Protein AF-A0A8T5ET61-F1 (afdb_monomer_lite)

Secondary structure (DSSP, 8-state):
--GGGEEEEEEE-SSS-EEEEEEEETTEEEEEEEE-S-HHHHHHHHHHHHHHHHH-

Sequence (56 aa):
IPLEDVTKSWKEGLFIKKVCFTAKTNEGEQTYKFGVFNTKGWLKSIEQAIKEKETQ

Radius of gyration: 11.71 Å; chains: 1; bounding box: 33×15×26 Å

Foldseek 3Di:
DDLLQWPDWDWDDDPFTKIKTWGQDPVGIDIDIDTDPDNVVVRVVSVVVSVVVVVD

pLDDT: mean 89.58, std 7.24, range [55.94, 96.31]

Structure (mmCIF, N/CA/C/O backbone):
data_AF-A0A8T5ET61-F1
#
_entry.id   AF-A0A8T5ET61-F1
#
loop_
_atom_site.group_PDB
_atom_site.id
_atom_site.type_symbol
_atom_site.label_atom_id
_atom_site.label_alt_id
_atom_site.label_comp_id
_atom_site.label_asym_id
_atom_site.label_entity_id
_atom_site.label_seq_id
_atom_site.pdbx_PDB_ins_code
_atom_site.Cartn_x
_atom_site.Cartn_y
_atom_site.Cartn_z
_atom_site.occupancy
_atom_site.B_iso_or_equiv
_atom_site.auth_seq_id
_atom_site.auth_comp_id
_atom_site.auth_asym_id
_atom_site.auth_atom_id
_atom_site.pdbx_PDB_model_num
ATOM 1 N N . ILE A 1 1 ? -9.114 -6.740 2.659 1.00 85.88 1 ILE A N 1
ATOM 2 C CA . ILE A 1 1 ? -9.297 -5.300 2.923 1.00 85.88 1 ILE A CA 1
ATOM 3 C C . ILE A 1 1 ? -9.658 -4.638 1.602 1.00 85.88 1 ILE A C 1
ATOM 5 O O . ILE A 1 1 ? -8.858 -4.765 0.675 1.00 85.88 1 ILE A O 1
ATOM 9 N N . PRO A 1 2 ? -10.869 -4.076 1.471 1.00 90.19 2 PRO A N 1
ATOM 10 C CA . PRO A 1 2 ? -11.260 -3.247 0.330 1.00 90.19 2 PRO A CA 1
ATOM 11 C C . PRO A 1 2 ? -10.254 -2.118 0.068 1.00 90.19 2 PRO A C 1
ATOM 13 O O . PRO A 1 2 ? -9.640 -1.609 1.000 1.00 90.19 2 PRO A O 1
ATOM 16 N N . LEU A 1 3 ? -10.055 -1.735 -1.198 1.00 90.25 3 LEU A N 1
ATOM 17 C CA . LEU A 1 3 ? -9.090 -0.678 -1.544 1.00 90.25 3 LEU A CA 1
ATOM 18 C C . LEU A 1 3 ? -9.531 0.707 -1.049 1.00 90.25 3 LEU A C 1
ATOM 20 O O . LEU A 1 3 ? -8.679 1.507 -0.688 1.00 90.25 3 LEU A O 1
ATOM 24 N N . GLU A 1 4 ? -10.840 0.952 -0.981 1.00 90.38 4 GLU A N 1
ATOM 25 C CA . GLU A 1 4 ? -11.447 2.177 -0.433 1.00 90.38 4 GLU A CA 1
ATOM 26 C C . GLU A 1 4 ? -11.159 2.388 1.059 1.00 90.38 4 GLU A C 1
ATOM 28 O O . GLU A 1 4 ? -11.110 3.519 1.536 1.00 90.38 4 GLU A O 1
ATOM 33 N N . ASP A 1 5 ? -10.902 1.302 1.788 1.00 93.62 5 ASP A N 1
ATOM 34 C CA . ASP A 1 5 ? -10.579 1.360 3.210 1.00 93.62 5 ASP A CA 1
ATOM 35 C C . ASP A 1 5 ? -9.106 1.702 3.460 1.00 93.62 5 ASP A C 1
ATOM 37 O O . ASP A 1 5 ? -8.728 2.006 4.596 1.00 93.62 5 ASP A O 1
ATOM 41 N N . VAL A 1 6 ? -8.251 1.635 2.432 1.00 93.81 6 VAL A N 1
ATOM 42 C CA . VAL A 1 6 ? -6.817 1.916 2.549 1.00 93.81 6 VAL A CA 1
ATOM 43 C C . VAL A 1 6 ? -6.597 3.423 2.639 1.00 93.81 6 VAL A C 1
ATOM 45 O O . VAL A 1 6 ? -6.829 4.164 1.693 1.00 93.81 6 VAL A O 1
ATOM 48 N N . THR A 1 7 ? -6.074 3.882 3.773 1.00 93.81 7 THR A N 1
ATOM 49 C CA . THR A 1 7 ? -5.849 5.312 4.036 1.00 93.81 7 THR A CA 1
ATOM 50 C C . THR A 1 7 ? -4.421 5.756 3.748 1.00 93.81 7 THR A C 1
ATOM 52 O O . THR A 1 7 ? -4.158 6.945 3.568 1.00 93.81 7 THR A O 1
ATOM 55 N N . LYS A 1 8 ? -3.466 4.819 3.742 1.00 94.12 8 LYS A N 1
ATOM 56 C CA . LYS A 1 8 ? -2.045 5.129 3.564 1.00 94.12 8 LYS A CA 1
ATOM 57 C C . LYS A 1 8 ? -1.275 3.921 3.061 1.00 94.12 8 LYS A C 1
ATOM 59 O O . LYS A 1 8 ? -1.456 2.829 3.585 1.00 94.12 8 LYS A O 1
ATOM 64 N N . SER A 1 9 ? -0.323 4.135 2.157 1.00 94.19 9 SER A N 1
ATOM 65 C CA . SER A 1 9 ? 0.679 3.144 1.750 1.00 94.19 9 SER A CA 1
ATOM 66 C C . SER A 1 9 ? 2.089 3.731 1.798 1.00 94.19 9 SER A C 1
ATOM 68 O O . SER A 1 9 ? 2.295 4.904 1.496 1.00 94.19 9 SER A O 1
ATOM 70 N N . TRP A 1 10 ? 3.082 2.940 2.207 1.00 93.69 10 TRP A N 1
ATOM 71 C CA . TRP A 1 10 ? 4.487 3.356 2.223 1.00 93.69 10 TRP A CA 1
ATOM 72 C C . TRP A 1 10 ? 5.440 2.164 2.127 1.00 93.69 10 TRP A C 1
ATOM 74 O O . TRP A 1 10 ? 5.067 1.006 2.306 1.00 93.69 10 TRP A O 1
ATOM 84 N N . LYS A 1 11 ? 6.712 2.456 1.852 1.00 93.38 11 LYS A N 1
ATOM 85 C CA . LYS A 1 11 ? 7.804 1.476 1.891 1.00 93.38 11 LYS A CA 1
ATOM 86 C C . LYS A 1 11 ? 8.488 1.495 3.256 1.00 93.38 11 LYS A C 1
ATOM 88 O O . LYS A 1 11 ? 8.738 2.565 3.808 1.00 93.38 11 LYS A O 1
ATOM 93 N N . GLU A 1 12 ? 8.858 0.328 3.761 1.00 89.62 12 GLU A N 1
ATOM 94 C CA . GLU A 1 12 ? 9.624 0.179 4.999 1.00 89.62 12 GLU A CA 1
ATOM 95 C C . GLU A 1 12 ? 10.875 -0.675 4.741 1.00 89.62 12 GLU A C 1
ATOM 97 O O . GLU A 1 12 ? 10.826 -1.665 4.010 1.00 89.62 12 GLU A O 1
ATOM 102 N N . GLY A 1 13 ? 11.992 -0.282 5.361 1.00 78.75 13 GLY A N 1
ATOM 103 C CA . GLY A 1 13 ? 13.222 -1.071 5.434 1.00 78.75 13 GLY A CA 1
ATOM 104 C C . GLY A 1 13 ? 14.324 -0.695 4.435 1.00 78.75 13 GLY A C 1
ATOM 105 O O . GLY A 1 13 ? 14.084 -0.484 3.247 1.00 78.75 13 GLY A O 1
ATOM 106 N N . LEU A 1 14 ? 15.560 -0.638 4.954 1.00 70.06 14 LEU A N 1
ATOM 107 C CA . LEU A 1 14 ? 16.797 -0.454 4.183 1.00 70.06 14 LEU A CA 1
ATOM 108 C C . LEU A 1 14 ? 17.362 -1.801 3.692 1.00 70.06 14 LEU A C 1
ATOM 110 O O . LEU A 1 14 ? 17.798 -1.907 2.551 1.00 70.06 14 LEU A O 1
ATOM 114 N N . PHE A 1 15 ? 17.296 -2.834 4.544 1.00 77.06 15 PHE A N 1
ATOM 115 C CA . PHE A 1 15 ? 17.833 -4.176 4.274 1.00 77.06 15 PHE A CA 1
ATOM 116 C C . PHE A 1 15 ? 16.757 -5.181 3.844 1.00 77.06 15 PHE A C 1
ATOM 118 O O . PHE A 1 15 ? 16.940 -5.909 2.873 1.00 77.06 15 PHE A O 1
ATOM 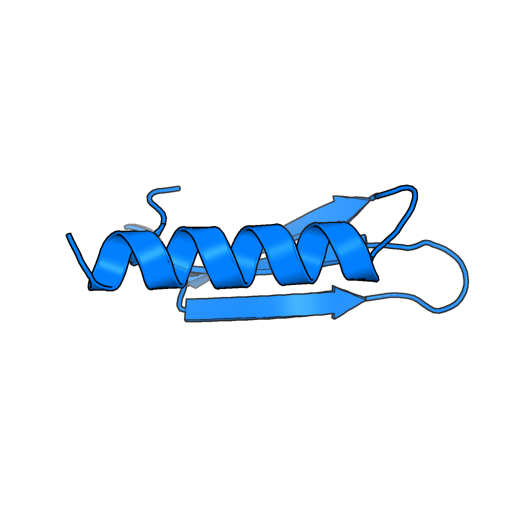125 N N . ILE A 1 16 ? 15.609 -5.195 4.531 1.00 84.56 16 ILE A N 1
ATOM 126 C CA . ILE A 1 16 ? 14.452 -6.016 4.157 1.00 84.56 16 ILE A CA 1
ATOM 127 C C . ILE A 1 16 ? 13.406 -5.094 3.562 1.00 84.56 16 ILE A C 1
ATOM 129 O O . ILE A 1 16 ? 12.814 -4.274 4.259 1.00 84.56 16 ILE A O 1
ATOM 133 N N . LYS A 1 17 ? 13.187 -5.248 2.264 1.00 90.56 17 LYS A N 1
ATOM 134 C CA . LYS A 1 17 ? 12.203 -4.496 1.499 1.00 90.56 17 LYS A CA 1
ATOM 135 C C . LYS A 1 17 ? 10.794 -4.906 1.916 1.00 90.56 17 LYS A C 1
ATOM 137 O O . LYS A 1 17 ? 10.39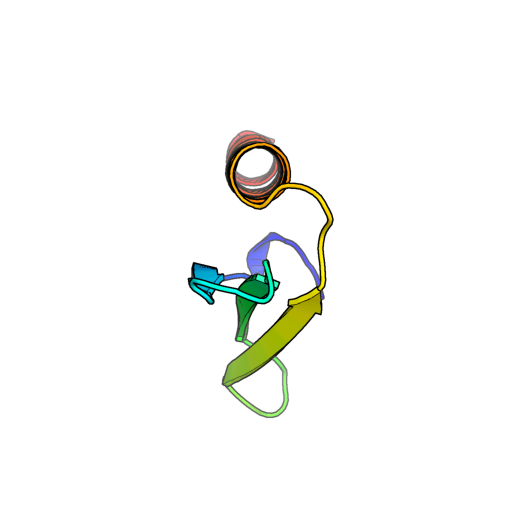7 -6.052 1.714 1.00 90.56 17 LYS A O 1
ATOM 142 N N . LYS A 1 18 ? 10.034 -3.968 2.470 1.00 93.50 18 LYS A N 1
ATOM 143 C CA . LYS A 1 18 ? 8.628 -4.163 2.826 1.00 93.50 18 LYS A CA 1
ATOM 144 C C . LYS A 1 18 ? 7.767 -3.074 2.217 1.00 93.50 18 LYS A C 1
ATOM 146 O O . LYS A 1 18 ? 8.209 -1.934 2.041 1.00 93.50 18 LYS A O 1
ATOM 151 N N . VAL A 1 19 ? 6.529 -3.435 1.925 1.00 94.06 19 VAL A N 1
ATOM 152 C CA . VAL A 1 19 ? 5.464 -2.478 1.649 1.00 94.06 19 VAL A CA 1
ATOM 153 C C . VAL A 1 19 ? 4.430 -2.605 2.754 1.00 94.06 19 VAL A C 1
ATOM 155 O O . VAL A 1 19 ? 4.115 -3.705 3.216 1.00 94.06 19 VAL A O 1
ATOM 158 N N . CYS A 1 20 ? 3.980 -1.452 3.223 1.00 94.50 20 CYS A N 1
ATOM 159 C CA . CYS A 1 20 ? 3.079 -1.306 4.344 1.00 94.50 20 CYS A CA 1
ATOM 160 C C . CYS A 1 20 ? 1.867 -0.498 3.896 1.00 94.50 20 CYS A C 1
ATOM 162 O O . CYS A 1 20 ? 2.014 0.445 3.114 1.00 94.50 20 CYS A O 1
ATOM 164 N N . PHE A 1 21 ? 0.694 -0.836 4.416 1.00 94.88 21 PHE A N 1
ATOM 165 C CA . PHE A 1 21 ? -0.484 0.007 4.279 1.00 94.88 21 PHE A CA 1
ATOM 166 C C . PHE A 1 21 ? -1.325 0.000 5.551 1.00 94.88 21 PHE A C 1
ATOM 168 O O . PHE A 1 21 ? -1.360 -0.991 6.282 1.00 94.88 21 PHE A O 1
ATOM 175 N N . THR A 1 22 ? -1.989 1.120 5.808 1.00 96.19 22 THR A N 1
ATOM 176 C CA . THR A 1 22 ? -2.984 1.263 6.871 1.00 96.19 22 THR A CA 1
ATOM 177 C C . THR A 1 22 ? -4.360 1.267 6.236 1.00 96.19 22 THR A C 1
ATOM 179 O O . THR A 1 22 ? -4.551 1.880 5.184 1.00 96.19 22 THR A O 1
ATOM 182 N N . ALA A 1 23 ? -5.304 0.581 6.869 1.00 95.56 23 ALA A N 1
ATOM 183 C CA . ALA A 1 23 ? -6.689 0.579 6.449 1.00 95.56 23 ALA A CA 1
ATOM 184 C C . ALA A 1 23 ? -7.640 0.714 7.634 1.00 95.56 23 ALA A C 1
ATOM 186 O O . ALA A 1 23 ? -7.346 0.242 8.738 1.00 95.56 23 ALA A O 1
ATOM 187 N N . LYS A 1 24 ? -8.787 1.345 7.388 1.00 95.56 24 LYS A N 1
ATOM 188 C CA . LYS A 1 24 ? -9.895 1.395 8.337 1.00 95.56 24 LYS A CA 1
ATOM 189 C C . LYS A 1 24 ? -10.650 0.074 8.287 1.00 95.56 24 LYS A C 1
ATOM 191 O O . LYS A 1 24 ? -11.076 -0.378 7.236 1.00 95.56 24 LYS A O 1
ATOM 196 N N . THR A 1 25 ? -10.786 -0.561 9.437 1.00 92.94 25 THR A N 1
ATOM 197 C CA . THR A 1 25 ? -11.535 -1.806 9.607 1.00 92.94 25 THR A CA 1
ATOM 198 C C . THR A 1 25 ? -12.631 -1.594 10.645 1.00 92.94 25 THR A C 1
ATOM 200 O O . THR A 1 25 ? -12.604 -0.615 11.392 1.00 92.94 25 THR A O 1
ATOM 203 N N . ASN A 1 26 ? -13.567 -2.540 10.749 1.00 90.12 26 ASN A N 1
ATOM 204 C CA . ASN A 1 26 ? -14.607 -2.520 11.787 1.00 90.12 26 ASN A CA 1
ATOM 205 C C . ASN A 1 26 ? -14.035 -2.531 13.219 1.00 90.12 26 ASN A C 1
ATOM 207 O O . ASN A 1 26 ? -14.718 -2.139 14.158 1.00 90.12 26 ASN A O 1
ATOM 211 N N . GLU A 1 27 ? -12.781 -2.956 13.383 1.00 90.88 27 GLU A N 1
ATOM 212 C CA . GLU A 1 27 ? -12.057 -3.001 14.658 1.00 90.88 27 GLU A CA 1
ATOM 213 C C . GLU A 1 27 ? -11.153 -1.768 14.869 1.00 90.88 27 GLU A C 1
ATOM 215 O O . GLU A 1 27 ? -10.417 -1.697 15.851 1.00 90.88 27 GLU A O 1
ATOM 220 N N . GLY A 1 28 ? -11.189 -0.792 13.952 1.00 91.56 28 GLY A N 1
ATOM 221 C CA . GLY A 1 28 ? -10.343 0.404 13.958 1.00 91.56 28 GLY A CA 1
ATOM 222 C C . GLY A 1 28 ? -9.288 0.411 12.848 1.00 91.56 28 GLY A C 1
ATOM 223 O O . GLY A 1 28 ? -9.386 -0.320 11.862 1.00 91.56 28 GLY A O 1
ATOM 224 N N . GLU A 1 29 ? -8.274 1.269 12.974 1.00 95.06 29 GLU A N 1
ATOM 225 C CA . GLU A 1 29 ? -7.183 1.338 11.996 1.00 95.06 29 GLU A CA 1
ATOM 226 C C . GLU A 1 29 ? -6.172 0.206 12.210 1.00 95.06 29 GLU A C 1
ATOM 228 O O . GLU A 1 29 ? -5.549 0.095 13.266 1.00 95.06 29 GLU A O 1
ATOM 233 N N . GLN A 1 30 ? -5.971 -0.615 11.179 1.00 96.31 30 GLN A N 1
ATOM 234 C CA . GLN A 1 30 ? -4.988 -1.696 11.186 1.00 96.31 30 GLN A CA 1
ATOM 235 C C . GLN A 1 30 ? -3.885 -1.425 10.166 1.00 96.31 30 GLN A C 1
ATOM 237 O O . GLN A 1 30 ? -4.134 -0.929 9.068 1.00 96.31 30 GLN A O 1
ATOM 242 N N . THR A 1 31 ? -2.646 -1.765 10.528 1.00 95.56 31 THR A N 1
ATOM 243 C CA . THR A 1 31 ? -1.486 -1.653 9.636 1.00 95.56 31 THR A CA 1
ATOM 244 C C . THR A 1 31 ? -0.996 -3.032 9.229 1.00 95.56 31 THR A C 1
ATOM 246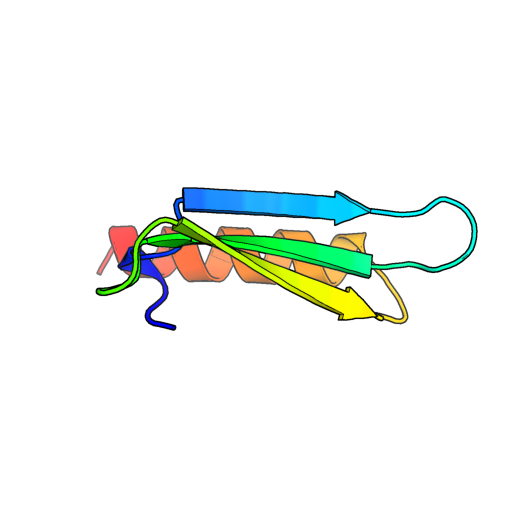 O O . THR A 1 31 ? -0.606 -3.839 10.072 1.00 95.56 31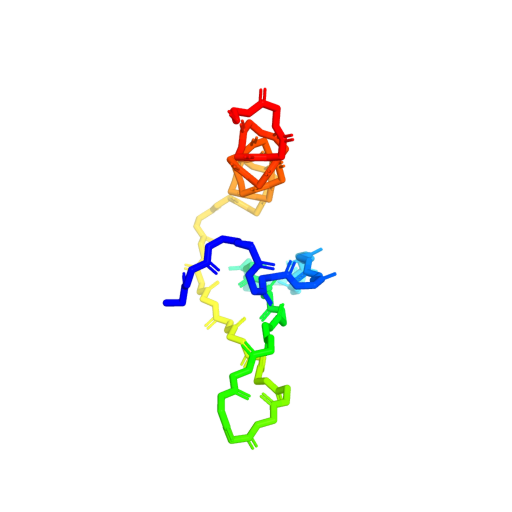 THR A O 1
ATOM 249 N N . TYR A 1 32 ? -0.933 -3.261 7.924 1.00 93.38 32 TYR A N 1
ATOM 250 C CA . TYR A 1 32 ? -0.450 -4.493 7.319 1.00 93.38 32 TYR A CA 1
ATOM 251 C C . TYR A 1 32 ? 0.925 -4.258 6.706 1.00 93.38 3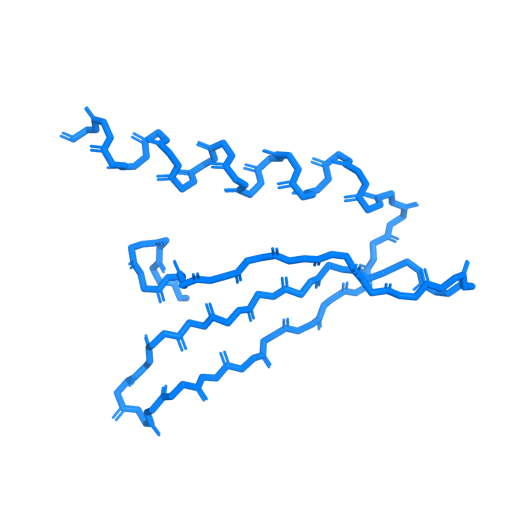2 TYR A C 1
ATOM 253 O O . TYR A 1 32 ? 1.181 -3.215 6.101 1.00 93.38 32 TYR A O 1
ATOM 261 N N . LYS A 1 33 ? 1.826 -5.231 6.866 1.00 93.75 33 LYS A N 1
ATOM 262 C CA . LYS A 1 33 ? 3.197 -5.173 6.349 1.00 93.75 33 LYS A CA 1
ATOM 263 C C . LYS A 1 33 ? 3.542 -6.492 5.680 1.00 93.75 33 LYS A C 1
ATOM 265 O O . LYS A 1 33 ? 3.382 -7.544 6.293 1.00 93.75 33 LYS A O 1
ATOM 270 N N . PHE A 1 34 ? 4.071 -6.444 4.465 1.00 91.00 34 PHE A N 1
ATOM 271 C CA . PHE A 1 34 ? 4.516 -7.641 3.755 1.00 91.00 34 PHE A CA 1
ATOM 272 C C . PHE A 1 34 ? 5.868 -7.409 3.084 1.00 91.00 34 PHE A C 1
ATOM 274 O O . PHE A 1 34 ? 6.175 -6.322 2.585 1.00 91.00 34 PHE A O 1
ATOM 281 N N . GLY A 1 35 ? 6.711 -8.441 3.135 1.00 92.12 35 GLY A N 1
ATOM 282 C CA . GLY A 1 35 ? 8.019 -8.441 2.492 1.00 92.12 35 GLY A CA 1
ATOM 283 C C . GLY A 1 35 ? 7.880 -8.577 0.980 1.00 92.12 35 GLY A C 1
ATOM 284 O O . GLY A 1 35 ? 7.076 -9.371 0.499 1.00 92.12 35 GLY A O 1
ATOM 285 N N . VAL A 1 36 ? 8.670 -7.814 0.228 1.00 89.06 36 VAL A N 1
ATOM 286 C CA . VAL A 1 36 ? 8.656 -7.822 -1.240 1.00 89.06 36 VAL A CA 1
ATOM 287 C C . VAL A 1 36 ? 10.073 -7.791 -1.802 1.00 89.06 36 VAL A C 1
ATOM 289 O O . VAL A 1 36 ? 10.981 -7.212 -1.215 1.00 89.06 36 VAL A O 1
ATOM 292 N N . PHE A 1 37 ? 10.270 -8.332 -3.003 1.00 84.69 37 PHE A N 1
ATOM 293 C CA . PHE A 1 37 ? 11.570 -8.273 -3.686 1.00 84.69 37 PHE A CA 1
ATOM 294 C C . PHE A 1 37 ? 11.926 -6.858 -4.193 1.00 84.69 37 PHE A C 1
ATOM 296 O O . PHE A 1 37 ? 13.104 -6.484 -4.267 1.00 84.69 37 PHE A O 1
ATOM 303 N N . ASN A 1 38 ? 10.920 -6.033 -4.512 1.00 85.62 38 ASN A N 1
ATOM 304 C CA . ASN A 1 38 ? 11.092 -4.655 -4.985 1.00 85.62 38 ASN A CA 1
ATOM 305 C C . ASN A 1 38 ? 9.984 -3.731 -4.454 1.00 85.62 38 ASN A C 1
ATOM 307 O O . ASN A 1 38 ? 8.849 -3.800 -4.907 1.00 85.62 38 ASN A O 1
ATOM 311 N N . THR A 1 39 ? 10.315 -2.813 -3.542 1.00 87.69 39 THR A N 1
ATOM 312 C CA . THR A 1 39 ? 9.325 -1.904 -2.938 1.00 87.69 39 THR A CA 1
ATOM 313 C C . THR A 1 39 ? 8.747 -0.874 -3.904 1.00 87.69 39 THR A C 1
ATOM 315 O O . THR A 1 39 ? 7.588 -0.507 -3.753 1.00 87.69 39 THR A O 1
ATOM 318 N N . LYS A 1 40 ? 9.514 -0.398 -4.897 1.00 86.50 40 LYS A N 1
ATOM 319 C CA . LYS A 1 40 ? 9.068 0.692 -5.786 1.00 86.50 40 LYS A CA 1
ATOM 320 C C . LYS A 1 40 ? 7.922 0.259 -6.700 1.00 86.50 40 LYS A C 1
ATOM 322 O O . LYS A 1 40 ? 6.959 1.000 -6.843 1.00 86.50 40 LYS A O 1
ATOM 327 N N . GLY A 1 41 ? 8.040 -0.926 -7.306 1.00 89.69 41 GLY A N 1
ATOM 328 C CA . GLY A 1 41 ? 7.005 -1.467 -8.193 1.00 89.69 41 GLY A CA 1
ATOM 329 C C . GLY A 1 41 ? 5.706 -1.727 -7.437 1.00 89.69 41 GLY A C 1
ATOM 330 O O . GLY A 1 41 ? 4.656 -1.249 -7.842 1.00 89.69 41 GLY A O 1
ATOM 331 N N . TRP A 1 42 ? 5.813 -2.385 -6.282 1.00 91.50 42 TRP A N 1
ATOM 332 C CA . TRP A 1 42 ? 4.667 -2.680 -5.426 1.00 91.50 42 TRP A CA 1
ATOM 333 C C . TRP A 1 42 ? 3.953 -1.426 -4.920 1.00 91.50 42 TRP A C 1
ATOM 335 O O . TRP A 1 42 ? 2.735 -1.354 -5.029 1.00 91.50 42 TRP A O 1
ATOM 345 N N . LEU A 1 43 ? 4.690 -0.427 -4.416 1.00 91.62 43 LEU A N 1
ATOM 346 C CA . LEU A 1 43 ? 4.077 0.816 -3.943 1.00 91.62 43 LEU A CA 1
ATOM 347 C C . LEU A 1 43 ? 3.309 1.519 -5.071 1.00 91.62 43 LEU A C 1
ATOM 349 O O . LEU A 1 43 ? 2.147 1.858 -4.885 1.00 91.62 43 LEU A O 1
ATOM 353 N N . LYS A 1 44 ? 3.920 1.641 -6.258 1.00 93.19 44 LYS A N 1
ATOM 354 C CA . LYS A 1 44 ? 3.276 2.262 -7.422 1.00 93.19 44 LYS A CA 1
ATOM 355 C C . LYS A 1 44 ? 2.010 1.512 -7.849 1.00 93.19 44 LYS A C 1
ATOM 357 O O . LYS A 1 44 ? 1.007 2.148 -8.140 1.00 93.19 44 LYS A O 1
ATOM 362 N N . SER A 1 45 ? 2.050 0.180 -7.888 1.00 92.81 45 SER A N 1
ATOM 363 C CA . SER A 1 45 ? 0.883 -0.636 -8.244 1.00 92.81 45 SER A CA 1
ATOM 364 C C . SER A 1 45 ? -0.266 -0.478 -7.250 1.00 92.81 45 SER A C 1
ATOM 366 O O . SER A 1 45 ? -1.416 -0.427 -7.669 1.00 92.81 45 SER A O 1
ATOM 368 N N . ILE A 1 46 ? 0.031 -0.376 -5.952 1.00 90.69 46 ILE A N 1
ATOM 369 C CA . ILE A 1 46 ? -0.988 -0.174 -4.913 1.00 90.69 46 ILE A CA 1
ATOM 370 C C . ILE A 1 46 ? -1.608 1.217 -5.037 1.00 90.69 46 ILE A C 1
ATOM 372 O O . ILE A 1 46 ? -2.828 1.328 -5.093 1.00 90.69 46 ILE A O 1
ATOM 376 N N . GLU A 1 47 ? -0.786 2.263 -5.142 1.00 91.81 47 GLU A N 1
ATOM 377 C CA . GLU A 1 47 ? -1.264 3.641 -5.322 1.00 91.81 47 GLU A CA 1
ATOM 378 C C . GLU A 1 47 ? -2.104 3.785 -6.599 1.00 91.81 47 GLU A C 1
ATOM 380 O O . GLU A 1 47 ? -3.144 4.440 -6.591 1.00 91.81 47 GLU A O 1
ATOM 385 N N . GLN A 1 48 ? -1.688 3.133 -7.689 1.00 94.06 48 GLN A N 1
ATOM 386 C CA . GLN A 1 48 ? -2.441 3.118 -8.939 1.00 94.06 48 GLN A CA 1
ATOM 387 C C . GLN A 1 48 ? -3.782 2.389 -8.788 1.00 94.06 48 GLN A C 1
ATOM 389 O O . GLN A 1 48 ? -4.798 2.932 -9.206 1.00 94.06 48 GLN A O 1
ATOM 394 N N . ALA A 1 49 ? -3.808 1.209 -8.163 1.00 92.81 49 ALA A N 1
ATOM 395 C CA . ALA A 1 49 ? -5.041 0.449 -7.959 1.00 92.81 49 ALA A CA 1
ATOM 396 C C . ALA A 1 49 ? -6.056 1.196 -7.075 1.00 92.81 49 ALA A C 1
ATOM 398 O O . ALA A 1 49 ? -7.256 1.145 -7.341 1.00 92.81 49 ALA A O 1
ATOM 399 N N . ILE A 1 50 ? -5.583 1.911 -6.047 1.00 90.94 50 ILE A N 1
ATOM 400 C CA . ILE A 1 50 ? -6.431 2.769 -5.205 1.00 90.94 50 ILE A CA 1
ATOM 401 C C 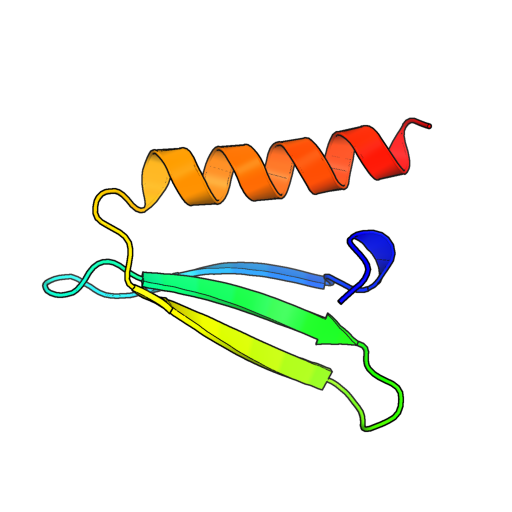. ILE A 1 50 ? -7.018 3.909 -6.049 1.00 90.94 50 ILE A C 1
ATOM 403 O O . ILE A 1 50 ? -8.228 4.110 -6.054 1.00 90.94 50 ILE A O 1
ATOM 407 N N . LYS A 1 51 ? -6.186 4.600 -6.837 1.00 89.69 51 LYS A N 1
ATOM 408 C CA . LYS A 1 51 ? -6.624 5.718 -7.685 1.00 89.69 51 LYS A CA 1
ATOM 409 C C . LYS A 1 51 ? -7.606 5.302 -8.786 1.00 89.69 51 LYS A C 1
ATOM 411 O O . LYS A 1 51 ? -8.558 6.022 -9.080 1.00 89.69 51 LYS A O 1
ATOM 416 N N . GLU A 1 52 ? -7.370 4.157 -9.421 1.00 91.31 52 GLU A N 1
ATOM 417 C CA . GLU A 1 52 ? -8.287 3.592 -10.419 1.00 91.31 52 GLU A CA 1
ATOM 418 C C . GLU A 1 52 ? -9.654 3.294 -9.799 1.00 91.31 52 GLU A C 1
ATOM 420 O O . GLU A 1 52 ? -10.674 3.546 -10.437 1.00 91.31 52 GLU A O 1
ATOM 425 N N . LYS A 1 53 ? -9.684 2.843 -8.538 1.00 87.19 53 LYS A N 1
ATOM 426 C CA . LYS A 1 53 ? -10.930 2.638 -7.799 1.00 87.19 53 LYS A CA 1
ATOM 427 C C . LYS A 1 53 ? -11.684 3.926 -7.487 1.00 87.19 53 LYS A C 1
ATOM 429 O O . LYS A 1 53 ? -12.902 3.897 -7.547 1.00 87.19 53 LYS A O 1
ATOM 434 N N . GLU A 1 54 ? -10.998 5.029 -7.201 1.00 77.00 54 GLU A N 1
ATOM 435 C CA . GLU A 1 54 ? -11.641 6.339 -6.990 1.00 77.00 54 GLU A CA 1
ATOM 436 C C . GLU A 1 54 ? -12.229 6.943 -8.279 1.00 77.00 54 GLU A C 1
ATOM 438 O O . GLU A 1 54 ? -13.050 7.854 -8.215 1.00 77.00 54 GLU A O 1
ATOM 443 N N . THR A 1 55 ? -11.782 6.473 -9.450 1.00 71.69 55 THR A N 1
ATOM 444 C CA . THR A 1 55 ? -12.209 6.990 -10.764 1.00 71.69 55 THR A CA 1
ATOM 445 C C . THR A 1 55 ? -13.358 6.175 -11.383 1.00 71.69 55 THR A C 1
ATOM 447 O O . THR A 1 55 ? -13.957 6.623 -12.362 1.00 71.69 55 THR A O 1
ATOM 450 N N . GLN A 1 56 ? -13.656 4.986 -10.843 1.00 55.94 56 GLN A N 1
ATOM 451 C CA . GLN A 1 56 ? -14.806 4.150 -11.221 1.00 55.94 56 GLN A CA 1
ATOM 452 C C . GLN A 1 56 ? -16.041 4.473 -10.386 1.00 55.94 56 GLN A C 1
ATOM 454 O O . GLN A 1 56 ? -17.144 4.378 -10.968 1.00 55.94 56 GLN A O 1
#